Protein AF-A0A258KEW9-F1 (afdb_monomer_lite)

Sequence (148 aa):
LTRQVIAETRAARAARRAVLIVYNDADALRLAALAPEMMISVPVSSTEHLATLVKGGLEARRILAWTGTRAENPALWASLREAGVEPMFGTLGAPGRRADDRYAADGDPSEYRGLAKAGVAVIGTDAPKVVRAMLAEVAGAPSTYELP

pLDDT: mean 93.3, std 10.29, range [49.91, 98.75]

Secondary structure (DSSP, 8-state):
-HHHHHHHHHHTT-TTT-EEE-SSHHHHHHHHHH-TTSEEEEE--SHHHHHHHHHTT--GGGEEEE--SS---HHHHHHHHHTT-EEEEE---STTTSHHHHHTTTS--THHHHHHHTT-SEEE-S-HHHHHHHHHHHTTPPP-PPP-

Radius of gyration: 16.71 Å; chains: 1; bounding box: 38×34×43 Å

Structure (mmCIF, N/CA/C/O backbone):
data_AF-A0A258KEW9-F1
#
_entry.id   AF-A0A258KEW9-F1
#
loop_
_atom_site.group_PDB
_atom_site.id
_atom_site.type_symbol
_atom_site.label_atom_id
_atom_site.label_alt_id
_atom_site.label_comp_id
_atom_site.label_asym_id
_atom_site.label_entity_id
_atom_site.label_seq_id
_atom_site.pdbx_PDB_ins_code
_atom_site.Cartn_x
_atom_site.Cartn_y
_atom_site.Cartn_z
_atom_site.occupancy
_atom_site.B_iso_or_equiv
_atom_site.auth_seq_id
_atom_site.auth_comp_id
_atom_site.auth_asym_id
_atom_site.auth_atom_id
_atom_site.pdbx_PDB_model_num
ATOM 1 N N . LEU A 1 1 ? -21.594 7.742 3.513 1.00 82.62 1 LEU A N 1
ATOM 2 C CA . LEU A 1 1 ? -20.807 6.709 2.806 1.00 82.62 1 LEU A CA 1
ATOM 3 C C . LEU A 1 1 ? -20.046 5.770 3.756 1.00 82.62 1 LEU A C 1
ATOM 5 O O . LEU A 1 1 ? -20.384 4.598 3.776 1.00 82.62 1 LEU A O 1
ATOM 9 N N . THR A 1 2 ? -19.116 6.233 4.610 1.00 89.88 2 THR A N 1
ATOM 10 C CA . THR A 1 2 ? -18.279 5.360 5.483 1.00 89.88 2 THR A CA 1
ATOM 11 C C . THR A 1 2 ? -19.062 4.330 6.309 1.00 89.88 2 THR A C 1
ATOM 13 O O . THR A 1 2 ? -18.761 3.143 6.259 1.00 89.88 2 THR A O 1
ATOM 16 N N . ARG A 1 3 ? -20.115 4.752 7.029 1.00 94.69 3 ARG A N 1
ATOM 17 C CA . ARG A 1 3 ? -20.953 3.831 7.828 1.00 94.69 3 ARG A CA 1
ATOM 18 C C . ARG A 1 3 ? -21.642 2.761 6.977 1.00 94.69 3 ARG A C 1
ATOM 20 O O . ARG A 1 3 ? -21.787 1.638 7.439 1.00 94.69 3 ARG A O 1
ATOM 27 N N . GLN A 1 4 ? -22.040 3.110 5.754 1.00 96.25 4 GLN A N 1
ATOM 28 C CA . GLN A 1 4 ? -22.685 2.182 4.828 1.00 96.25 4 GLN A CA 1
ATOM 29 C C . GLN A 1 4 ? -21.684 1.130 4.344 1.00 96.25 4 GLN A C 1
ATOM 31 O O . GLN A 1 4 ? -21.961 -0.050 4.474 1.00 96.25 4 GLN A O 1
ATOM 36 N N . VAL A 1 5 ? -20.485 1.532 3.903 1.00 95.94 5 VAL A N 1
ATOM 37 C CA . VAL A 1 5 ? -19.429 0.585 3.487 1.00 95.94 5 VAL A CA 1
ATOM 38 C C . VAL A 1 5 ? -19.071 -0.388 4.614 1.00 95.94 5 VAL A C 1
ATOM 40 O O . VAL A 1 5 ? -18.955 -1.589 4.379 1.00 95.94 5 VAL A O 1
ATOM 43 N N . ILE A 1 6 ? -18.958 0.104 5.852 1.00 97.00 6 ILE A N 1
ATOM 44 C CA . ILE A 1 6 ? -18.723 -0.739 7.034 1.00 97.00 6 ILE A CA 1
ATOM 45 C C . ILE A 1 6 ? -19.874 -1.736 7.233 1.00 97.00 6 ILE A C 1
ATOM 47 O O . ILE A 1 6 ? -19.628 -2.925 7.437 1.00 97.00 6 ILE A O 1
ATOM 51 N N . ALA A 1 7 ? -21.124 -1.266 7.178 1.00 97.75 7 ALA A N 1
ATOM 52 C CA . ALA A 1 7 ? -22.299 -2.113 7.359 1.00 97.75 7 ALA A CA 1
ATOM 53 C C . ALA A 1 7 ? -22.374 -3.213 6.289 1.00 97.75 7 ALA A C 1
ATOM 55 O O . ALA A 1 7 ? -22.505 -4.383 6.643 1.00 97.75 7 ALA A O 1
ATOM 56 N N . GLU A 1 8 ? -22.184 -2.865 5.016 1.00 97.75 8 GLU A N 1
ATOM 57 C CA . GLU A 1 8 ? -22.175 -3.823 3.904 1.00 97.75 8 GLU A CA 1
ATOM 58 C C . GLU A 1 8 ? -21.022 -4.829 4.024 1.00 97.75 8 GLU A C 1
ATOM 60 O O . GLU A 1 8 ? -21.208 -6.031 3.842 1.00 97.75 8 GLU A O 1
ATOM 65 N N . THR A 1 9 ? -19.832 -4.375 4.429 1.00 97.75 9 THR A N 1
ATOM 66 C CA . THR A 1 9 ? -18.676 -5.260 4.658 1.00 97.75 9 THR A CA 1
ATOM 67 C C . THR A 1 9 ? -18.962 -6.273 5.772 1.00 97.75 9 THR A C 1
ATOM 69 O O . THR A 1 9 ? -18.599 -7.449 5.660 1.00 97.75 9 THR A O 1
ATOM 72 N N . ARG A 1 10 ? -19.638 -5.851 6.850 1.00 97.81 10 ARG A N 1
ATOM 73 C CA . ARG A 1 10 ? -20.068 -6.746 7.938 1.00 97.81 10 ARG A CA 1
ATOM 74 C C . ARG A 1 10 ? -21.163 -7.704 7.478 1.00 97.81 10 ARG A C 1
ATOM 76 O O . ARG A 1 10 ? -21.041 -8.902 7.730 1.00 97.81 10 ARG A O 1
ATOM 83 N N . ALA A 1 11 ? -22.176 -7.208 6.769 1.00 98.31 11 ALA A N 1
ATOM 84 C CA . ALA A 1 11 ? -23.271 -8.015 6.233 1.00 98.31 11 ALA A CA 1
ATOM 85 C C . ALA A 1 11 ? -22.755 -9.113 5.288 1.00 98.31 11 ALA A C 1
ATOM 87 O O . ALA A 1 11 ? -23.143 -10.274 5.405 1.00 98.31 11 ALA A O 1
ATOM 88 N N . ALA A 1 12 ? -21.775 -8.782 4.444 1.00 98.12 12 ALA A N 1
ATOM 89 C CA . ALA A 1 12 ? -21.098 -9.726 3.562 1.00 98.12 12 ALA A CA 1
ATOM 90 C C . ALA A 1 12 ? -20.124 -10.679 4.287 1.00 98.12 12 ALA A C 1
ATOM 92 O O . ALA A 1 12 ? -19.472 -11.503 3.640 1.00 98.12 12 ALA A O 1
ATOM 93 N N . ARG A 1 13 ? -19.961 -10.568 5.616 1.00 97.56 13 ARG A N 1
ATOM 94 C CA . ARG A 1 13 ? -18.952 -11.303 6.405 1.00 97.56 13 ARG A CA 1
ATOM 95 C C . ARG A 1 13 ? -17.546 -11.149 5.813 1.00 97.56 13 ARG A C 1
ATOM 97 O O . ARG A 1 13 ? -16.772 -12.103 5.719 1.00 97.56 13 ARG A O 1
ATOM 104 N N . ALA A 1 14 ? -17.234 -9.941 5.352 1.00 97.75 14 ALA A N 1
ATOM 105 C CA . ALA A 1 14 ? -16.001 -9.628 4.643 1.00 97.75 14 ALA A CA 1
ATOM 106 C C . ALA A 1 14 ? -14.947 -8.936 5.520 1.00 97.75 14 ALA A C 1
ATOM 108 O O . ALA A 1 14 ? -13.817 -8.779 5.078 1.00 97.75 14 ALA A O 1
ATOM 109 N N . ALA A 1 15 ? -15.262 -8.598 6.775 1.00 95.62 15 ALA A N 1
ATOM 110 C CA . ALA A 1 15 ? -14.373 -7.840 7.667 1.00 95.62 15 ALA A CA 1
ATOM 111 C C . ALA A 1 15 ? -12.963 -8.446 7.851 1.00 95.62 15 ALA A C 1
ATOM 113 O O . ALA A 1 15 ? -12.017 -7.717 8.121 1.00 95.62 15 ALA A O 1
ATOM 114 N N . ARG A 1 16 ? -12.803 -9.769 7.683 1.00 95.44 16 ARG A N 1
ATOM 115 C CA . ARG A 1 16 ? -11.507 -10.474 7.781 1.00 95.44 16 ARG A CA 1
ATOM 116 C C . ARG A 1 16 ? -10.823 -10.753 6.434 1.00 95.44 16 ARG A C 1
ATOM 118 O O . ARG A 1 16 ? -9.800 -11.424 6.412 1.00 95.44 16 ARG A O 1
ATOM 125 N N . ARG A 1 17 ? -11.409 -10.305 5.322 1.00 95.56 17 ARG A N 1
ATOM 126 C CA . ARG A 1 17 ? -10.950 -10.566 3.942 1.00 95.56 17 ARG A CA 1
ATOM 127 C C . ARG A 1 17 ? -11.069 -9.347 3.022 1.00 95.56 17 ARG A C 1
ATOM 129 O O . ARG A 1 17 ? -10.966 -9.485 1.810 1.00 95.56 17 ARG A O 1
ATOM 136 N N . ALA A 1 18 ? -11.339 -8.177 3.591 1.00 96.25 18 ALA A N 1
ATOM 137 C CA . ALA A 1 18 ? -11.431 -6.910 2.888 1.00 96.25 18 ALA A CA 1
ATOM 138 C C . ALA A 1 18 ? -10.487 -5.905 3.552 1.00 96.25 18 ALA A C 1
ATOM 140 O O . ALA A 1 18 ? -10.397 -5.850 4.780 1.00 96.25 18 ALA A O 1
ATOM 141 N N . VAL A 1 19 ? -9.815 -5.111 2.723 1.00 97.44 19 VAL A N 1
ATOM 142 C CA . VAL A 1 19 ? -9.042 -3.940 3.140 1.00 97.44 19 VAL A CA 1
ATOM 143 C C . VAL A 1 19 ? -9.799 -2.716 2.648 1.00 97.44 19 VAL A C 1
ATOM 145 O O . VAL A 1 19 ? -10.153 -2.639 1.471 1.00 97.44 19 VAL A O 1
ATOM 148 N N . LEU A 1 20 ? -10.084 -1.777 3.545 1.00 97.69 20 LEU A N 1
ATOM 149 C CA . LEU A 1 20 ? -10.775 -0.540 3.198 1.00 97.69 20 LEU A CA 1
ATOM 150 C C . LEU A 1 20 ? -9.744 0.543 2.887 1.00 97.69 20 LEU A C 1
ATOM 152 O O . LEU A 1 20 ? -8.917 0.879 3.730 1.00 97.69 20 LEU A O 1
ATOM 156 N N . ILE A 1 21 ? -9.784 1.073 1.667 1.00 97.50 21 ILE A N 1
ATOM 157 C CA . ILE A 1 21 ? -8.866 2.122 1.219 1.00 97.50 21 ILE A CA 1
ATOM 158 C C . ILE A 1 21 ? -9.453 3.483 1.591 1.00 97.50 21 ILE A C 1
ATOM 160 O O . ILE A 1 21 ? -10.600 3.790 1.258 1.00 97.50 21 ILE A O 1
ATOM 164 N N . VAL A 1 22 ? -8.651 4.303 2.257 1.00 97.44 22 VAL A N 1
ATOM 165 C CA . VAL A 1 22 ? -8.939 5.709 2.548 1.00 97.44 22 VAL A CA 1
ATOM 166 C C . VAL A 1 22 ? -7.780 6.566 2.055 1.00 97.44 22 VAL A C 1
ATOM 168 O O . VAL A 1 22 ? -6.653 6.094 1.946 1.00 97.44 22 VAL A O 1
ATOM 171 N N . TYR A 1 23 ? -8.049 7.831 1.743 1.00 96.50 23 TYR A N 1
ATOM 172 C CA . TYR A 1 23 ? -7.066 8.712 1.099 1.00 96.50 23 TYR A CA 1
ATOM 173 C C . TYR A 1 23 ? -6.524 9.809 2.019 1.00 96.50 23 TYR A C 1
ATOM 175 O O . TYR A 1 23 ? -5.685 10.599 1.593 1.00 96.50 23 TYR A O 1
ATOM 183 N N . ASN A 1 24 ? -7.015 9.888 3.255 1.00 96.88 24 ASN A N 1
ATOM 184 C CA . ASN A 1 24 ? -6.613 10.892 4.230 1.00 96.88 24 ASN A CA 1
ATOM 185 C C . ASN A 1 24 ? -6.796 10.379 5.667 1.00 96.88 24 ASN A C 1
ATOM 187 O O . ASN A 1 24 ? -7.577 9.457 5.925 1.00 96.88 24 ASN A O 1
ATOM 191 N N . ASP A 1 25 ? -6.102 11.030 6.593 1.00 97.94 25 ASP A N 1
ATOM 192 C CA . ASP A 1 25 ? -6.047 10.665 8.008 1.00 97.94 25 ASP A CA 1
ATOM 193 C C . ASP A 1 25 ? -7.409 10.783 8.693 1.00 97.94 25 ASP A C 1
ATOM 195 O O . ASP A 1 25 ? -7.767 9.940 9.510 1.00 97.94 25 ASP A O 1
ATOM 199 N N . ALA A 1 26 ? -8.201 11.805 8.353 1.00 96.94 26 ALA A N 1
ATOM 200 C CA . ALA A 1 26 ? -9.499 12.035 8.983 1.00 96.94 26 ALA A CA 1
ATOM 201 C C . ALA A 1 26 ? -10.465 10.868 8.725 1.00 96.94 26 ALA A C 1
ATOM 203 O O . ALA A 1 26 ? -11.135 10.392 9.646 1.00 96.94 26 ALA A O 1
ATOM 204 N N . ASP A 1 27 ? -10.501 10.363 7.491 1.00 96.94 27 ASP A N 1
ATOM 205 C CA . ASP A 1 27 ? -11.289 9.189 7.130 1.00 96.94 27 ASP A CA 1
ATOM 206 C C . ASP A 1 27 ? -10.728 7.912 7.760 1.00 96.94 27 ASP A C 1
ATOM 208 O O . ASP A 1 27 ? -11.506 7.077 8.226 1.00 96.94 27 ASP A O 1
ATOM 212 N N . ALA A 1 28 ? -9.400 7.779 7.839 1.00 97.38 28 ALA A N 1
ATOM 213 C CA . ALA A 1 28 ? -8.746 6.649 8.493 1.00 97.38 28 ALA A CA 1
ATOM 214 C C . ALA A 1 28 ? -9.120 6.563 9.980 1.00 97.38 28 ALA A C 1
ATOM 216 O O . ALA A 1 28 ? -9.568 5.518 10.454 1.00 97.38 28 ALA A O 1
ATOM 217 N N . LEU A 1 29 ? -9.014 7.680 10.702 1.00 97.31 29 LEU A N 1
ATOM 218 C CA . LEU A 1 29 ? -9.344 7.792 12.124 1.00 97.31 29 LEU A CA 1
ATOM 219 C C . LEU A 1 29 ? -10.836 7.569 12.370 1.00 97.31 29 LEU A C 1
ATOM 221 O O . LEU A 1 29 ? -11.230 6.858 13.297 1.00 97.31 29 LEU A O 1
ATOM 225 N N . ARG A 1 30 ? -11.688 8.115 11.497 1.00 96.62 30 ARG A N 1
ATOM 226 C CA . ARG A 1 30 ? -13.131 7.874 11.551 1.00 96.62 30 ARG A CA 1
ATOM 227 C C . ARG A 1 30 ? -13.466 6.398 11.348 1.00 96.62 30 ARG A C 1
ATOM 229 O O . ARG A 1 30 ? -14.362 5.889 12.019 1.00 96.62 30 ARG A O 1
ATOM 236 N N . LEU A 1 31 ? -12.794 5.721 10.421 1.00 96.44 31 LEU A N 1
ATOM 237 C CA . LEU A 1 31 ? -13.001 4.299 10.167 1.00 96.44 31 LEU A CA 1
ATOM 238 C C . LEU A 1 31 ? -12.523 3.468 11.359 1.00 96.44 31 LEU A C 1
ATOM 240 O O . LEU A 1 31 ? -13.300 2.653 11.849 1.00 96.44 31 LEU A O 1
ATOM 244 N N . ALA A 1 32 ? -11.332 3.745 11.893 1.00 95.81 32 ALA A N 1
ATOM 245 C CA . ALA A 1 32 ? -10.799 3.073 13.078 1.00 95.81 32 ALA A CA 1
ATOM 246 C C . ALA A 1 32 ? -11.739 3.185 14.292 1.00 95.81 32 ALA A C 1
ATOM 248 O O . ALA A 1 32 ? -11.966 2.199 14.988 1.00 95.81 32 ALA A O 1
ATOM 249 N N . ALA A 1 33 ? -12.369 4.346 14.502 1.00 96.88 33 ALA A N 1
ATOM 250 C CA . ALA A 1 33 ? -13.346 4.531 15.576 1.00 96.88 33 ALA A CA 1
ATOM 251 C C . ALA A 1 33 ? -14.655 3.738 15.369 1.00 96.88 33 ALA A C 1
ATOM 253 O O . ALA A 1 33 ? -15.312 3.352 16.333 1.00 96.88 33 ALA A O 1
ATOM 254 N N . LEU A 1 34 ? -15.074 3.515 14.118 1.00 97.25 34 LEU A N 1
ATOM 255 C CA . LEU A 1 34 ? -16.345 2.857 13.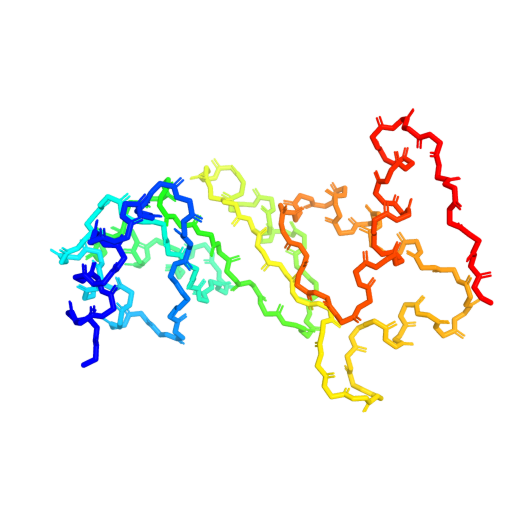783 1.00 97.25 34 LEU A CA 1
ATOM 256 C C . LEU A 1 34 ? -16.220 1.344 13.554 1.00 97.25 34 LEU A C 1
ATOM 258 O O . LEU A 1 34 ? -17.203 0.604 13.702 1.00 97.25 34 LEU A O 1
ATOM 262 N N . ALA A 1 35 ? -15.045 0.898 13.126 1.00 96.94 35 ALA A N 1
ATOM 263 C CA . ALA A 1 35 ? -14.746 -0.477 12.762 1.00 96.94 35 ALA A CA 1
ATOM 264 C C . ALA A 1 35 ? -13.279 -0.834 13.069 1.00 96.94 35 ALA A C 1
ATOM 266 O O . ALA A 1 35 ? -12.510 -1.110 12.144 1.00 96.94 35 ALA A O 1
ATOM 267 N N . PRO A 1 36 ? -12.881 -0.851 14.357 1.00 95.81 36 PRO A N 1
ATOM 268 C CA . PRO A 1 36 ? -11.505 -1.152 14.771 1.00 95.81 36 PRO A CA 1
ATOM 269 C C . PRO A 1 36 ? -11.049 -2.572 14.388 1.00 95.81 36 PRO A C 1
ATOM 271 O O . PRO A 1 36 ? -9.864 -2.895 14.425 1.00 95.81 36 PRO A O 1
ATOM 274 N N . GLU A 1 37 ? -11.978 -3.456 14.021 1.00 96.00 37 GLU A N 1
ATOM 275 C CA . GLU A 1 37 ? -11.676 -4.812 13.575 1.00 96.00 37 GLU A CA 1
ATOM 276 C C . GLU A 1 37 ? -11.204 -4.908 12.116 1.00 96.00 37 GLU A C 1
ATOM 278 O O . GLU A 1 37 ? -10.648 -5.942 11.736 1.00 96.00 37 GLU A O 1
ATOM 283 N N . MET A 1 38 ? -11.457 -3.883 11.296 1.00 97.06 38 MET A N 1
ATOM 284 C CA . MET A 1 38 ? -11.203 -3.912 9.853 1.00 97.06 38 MET A CA 1
ATOM 285 C C . MET A 1 38 ? -9.787 -3.441 9.508 1.00 97.06 38 MET A C 1
ATOM 287 O O . MET A 1 38 ? -9.218 -2.585 10.180 1.00 97.06 38 MET A O 1
ATOM 291 N N . MET A 1 39 ? -9.224 -3.998 8.433 1.00 97.88 39 MET A N 1
ATOM 292 C CA . MET A 1 39 ? -7.943 -3.549 7.878 1.00 97.88 39 MET A CA 1
ATOM 293 C C . MET A 1 39 ? -8.136 -2.282 7.041 1.00 97.88 39 MET A C 1
ATOM 295 O O . MET A 1 39 ? -9.071 -2.205 6.239 1.00 97.88 39 MET A O 1
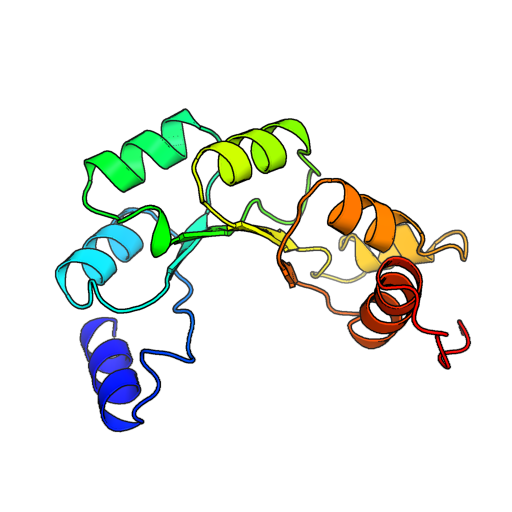ATOM 299 N N . ILE A 1 40 ? -7.223 -1.324 7.185 1.00 98.00 40 ILE A N 1
ATOM 300 C CA . ILE A 1 40 ? -7.234 -0.043 6.476 1.00 98.00 40 ILE A CA 1
ATOM 301 C C . ILE A 1 40 ? -5.981 0.061 5.616 1.00 98.00 40 ILE A C 1
ATOM 303 O O . ILE A 1 40 ? -4.877 -0.145 6.114 1.00 98.00 40 ILE A O 1
ATOM 307 N N . SER A 1 41 ? -6.143 0.447 4.352 1.00 98.44 41 SER A N 1
ATOM 308 C CA . SER A 1 41 ? -5.040 1.004 3.574 1.00 98.44 41 SER A CA 1
ATOM 309 C C . SER A 1 41 ? -5.126 2.523 3.581 1.00 98.44 41 SER A C 1
ATOM 311 O O . SER A 1 41 ? -6.158 3.086 3.216 1.00 98.44 41 SER A O 1
ATOM 313 N N . VAL A 1 42 ? -4.062 3.175 4.043 1.00 98.62 42 VAL A N 1
ATOM 314 C CA . VAL A 1 42 ? -3.991 4.630 4.247 1.00 98.62 42 VAL A CA 1
ATOM 315 C C . VAL A 1 42 ? -2.629 5.143 3.780 1.00 98.62 42 VAL A C 1
ATOM 317 O O . VAL A 1 42 ? -1.641 4.414 3.925 1.00 98.62 42 VAL A O 1
ATOM 320 N N . PRO A 1 43 ? -2.536 6.363 3.214 1.00 98.56 43 PRO A N 1
ATOM 321 C CA . PRO A 1 43 ? -1.256 6.971 2.894 1.00 98.56 43 PRO A CA 1
ATOM 322 C C . PRO A 1 43 ? -0.357 7.072 4.124 1.00 98.56 43 PRO A C 1
ATOM 324 O O . PRO A 1 43 ? -0.774 7.585 5.156 1.00 98.56 43 PRO A O 1
ATOM 327 N N . VAL A 1 44 ? 0.891 6.632 3.997 1.00 98.56 44 VAL A N 1
ATOM 328 C CA . VAL A 1 44 ? 1.927 6.839 5.012 1.00 98.56 44 VAL A CA 1
ATOM 329 C C . VAL A 1 44 ? 3.195 7.290 4.309 1.00 98.56 44 VAL A C 1
ATOM 331 O O . VAL A 1 44 ? 3.710 6.613 3.422 1.00 98.56 44 VAL A O 1
ATOM 334 N N . SER A 1 45 ? 3.683 8.465 4.693 1.00 97.31 45 SER A N 1
ATOM 335 C CA . SER A 1 45 ? 4.804 9.142 4.029 1.00 97.31 45 SER A CA 1
ATOM 336 C C . SER A 1 45 ? 6.074 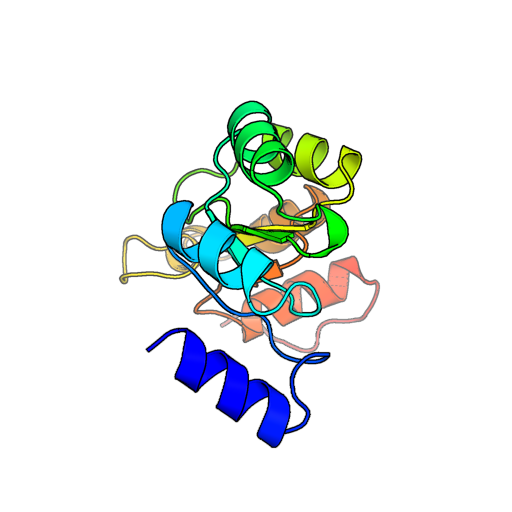9.204 4.875 1.00 97.31 45 SER A C 1
ATOM 338 O O . SER A 1 45 ? 7.134 9.509 4.339 1.00 97.31 45 SER A O 1
ATOM 340 N N . SER A 1 46 ? 5.975 8.943 6.181 1.00 98.38 46 SER A N 1
ATOM 341 C CA . SER A 1 46 ? 7.111 8.880 7.103 1.00 98.38 46 SER A CA 1
ATOM 342 C C . SER A 1 46 ? 6.750 8.118 8.384 1.00 98.38 46 SER A C 1
ATOM 344 O O . SER A 1 46 ? 5.579 7.817 8.639 1.00 98.38 46 SER A O 1
ATOM 346 N N . THR A 1 47 ? 7.752 7.840 9.214 1.00 97.69 47 THR A N 1
ATOM 347 C CA . THR A 1 47 ? 7.597 7.269 10.560 1.00 97.69 47 THR A CA 1
ATOM 348 C C . THR A 1 47 ? 6.824 8.190 11.505 1.00 97.69 47 THR A C 1
ATOM 350 O O . THR A 1 47 ? 6.003 7.722 12.290 1.00 97.69 47 THR A O 1
ATOM 353 N N . GLU A 1 48 ? 7.007 9.506 11.396 1.00 98.56 48 GLU A N 1
ATOM 354 C CA . GLU A 1 48 ? 6.287 10.513 12.193 1.00 98.56 48 GLU A CA 1
ATOM 355 C C . GLU A 1 48 ? 4.815 10.589 11.781 1.00 98.56 48 GLU A C 1
ATOM 357 O O . GLU A 1 48 ? 3.927 10.757 12.623 1.00 98.56 48 GLU A O 1
ATOM 362 N N . HIS A 1 49 ? 4.542 10.426 10.483 1.00 98.56 49 HIS A N 1
ATOM 363 C CA . HIS A 1 49 ? 3.178 10.320 9.983 1.00 98.56 49 HIS A CA 1
ATOM 364 C C . HIS A 1 49 ? 2.508 9.042 10.520 1.00 98.56 49 HIS A C 1
ATOM 366 O O . HIS A 1 49 ? 1.418 9.123 11.089 1.00 98.56 49 HIS A O 1
ATOM 372 N N . LEU A 1 50 ? 3.181 7.884 10.473 1.00 98.62 50 LEU A N 1
ATOM 373 C CA . LEU A 1 50 ? 2.666 6.665 11.112 1.00 98.62 50 LEU A CA 1
ATOM 374 C C . LEU A 1 50 ? 2.379 6.885 12.608 1.00 98.62 50 LEU A C 1
ATOM 376 O O . LEU A 1 50 ? 1.308 6.518 13.092 1.00 98.62 50 LEU A O 1
ATOM 380 N N . ALA A 1 51 ? 3.302 7.515 13.338 1.00 98.38 51 ALA A N 1
ATOM 381 C CA . ALA A 1 51 ? 3.125 7.807 14.759 1.00 98.38 51 ALA A CA 1
ATOM 382 C C . ALA A 1 51 ? 1.905 8.706 15.022 1.00 98.38 51 ALA A C 1
ATOM 384 O O . ALA A 1 51 ? 1.179 8.485 15.992 1.00 98.38 51 ALA A O 1
ATOM 385 N N . THR A 1 52 ? 1.637 9.676 14.143 1.00 98.44 52 THR A N 1
ATOM 386 C CA . THR A 1 52 ? 0.433 10.520 14.201 1.00 98.44 52 THR A CA 1
ATOM 387 C C . THR A 1 52 ? -0.844 9.691 14.063 1.00 98.44 52 THR A C 1
ATOM 389 O O . THR A 1 52 ? -1.745 9.826 14.893 1.00 98.44 52 THR A O 1
ATOM 392 N N . LEU A 1 53 ? -0.907 8.788 13.079 1.00 98.50 53 LEU A N 1
ATOM 393 C CA . LEU A 1 53 ? -2.060 7.905 12.870 1.00 98.50 53 LEU A CA 1
ATOM 394 C C . LEU A 1 53 ? -2.296 6.983 14.074 1.00 98.50 53 LEU A C 1
ATOM 396 O O . LEU A 1 53 ? -3.423 6.866 14.560 1.00 98.50 53 LEU A O 1
ATOM 400 N N . VAL A 1 54 ? -1.227 6.368 14.593 1.00 98.19 54 VAL A N 1
ATOM 401 C CA . VAL A 1 54 ? -1.307 5.461 15.747 1.00 98.19 54 VAL A CA 1
ATOM 402 C C . VAL A 1 54 ? -1.740 6.206 17.007 1.00 98.19 54 VAL A C 1
ATOM 404 O O . VAL A 1 54 ? -2.649 5.761 17.707 1.00 98.19 54 VAL A O 1
ATOM 407 N N . LYS A 1 55 ? -1.167 7.387 17.267 1.00 98.00 55 LYS A N 1
ATOM 408 C CA . LYS A 1 55 ? -1.577 8.257 18.378 1.00 98.00 55 LYS A CA 1
ATOM 409 C C . LYS A 1 55 ? -3.040 8.695 18.259 1.00 98.00 55 LYS A C 1
ATOM 411 O O . LYS A 1 55 ? -3.701 8.881 19.277 1.00 98.00 55 LYS A O 1
ATOM 416 N N . GLY A 1 56 ? -3.544 8.850 17.036 1.00 96.75 56 GLY A N 1
ATOM 417 C CA . GLY A 1 56 ? -4.943 9.168 16.763 1.00 96.75 56 GLY A CA 1
ATOM 418 C C . GLY A 1 56 ? -5.918 8.001 16.976 1.00 96.75 56 GLY A C 1
ATOM 419 O O . GLY A 1 56 ? -7.127 8.225 16.979 1.00 96.75 56 GLY A O 1
ATOM 420 N N . GLY A 1 57 ? -5.423 6.777 17.188 1.00 95.94 57 GLY A N 1
ATOM 421 C CA . GLY A 1 57 ? -6.242 5.605 17.507 1.00 95.94 57 GLY A CA 1
ATOM 422 C C . GLY A 1 57 ? -6.245 4.504 16.445 1.00 95.94 57 GLY A C 1
ATOM 423 O O . GLY A 1 57 ? -6.986 3.535 16.603 1.00 95.94 57 GLY A O 1
ATOM 424 N N . LEU A 1 58 ? -5.438 4.605 15.381 1.00 97.12 58 LEU A N 1
ATOM 425 C CA . LEU A 1 58 ? -5.230 3.465 14.484 1.00 97.12 58 LEU A CA 1
ATOM 426 C C . LEU A 1 58 ? -4.321 2.431 15.148 1.00 97.12 58 LEU A C 1
ATOM 428 O O . LEU A 1 58 ? -3.215 2.725 15.592 1.00 97.12 58 LEU A O 1
ATOM 432 N N . GLU A 1 59 ? -4.748 1.176 15.156 1.00 96.69 59 GLU A N 1
ATOM 433 C CA . GLU A 1 59 ? -3.881 0.086 15.585 1.00 96.69 59 GLU A CA 1
ATOM 434 C C . GLU A 1 59 ? -2.888 -0.252 14.467 1.00 96.69 59 GLU A C 1
ATOM 436 O O . GLU A 1 59 ? -3.314 -0.575 13.362 1.00 96.69 59 GLU A O 1
ATOM 441 N N . ALA A 1 60 ? -1.580 -0.257 14.745 1.00 96.44 60 ALA A N 1
ATOM 442 C CA . ALA A 1 60 ? -0.545 -0.536 13.737 1.00 96.44 60 ALA A CA 1
ATOM 443 C C . ALA A 1 60 ? -0.800 -1.841 12.951 1.00 96.44 60 ALA A C 1
ATOM 445 O O . ALA A 1 60 ? -0.748 -1.855 11.726 1.00 96.44 60 ALA A O 1
ATOM 446 N N . ARG A 1 61 ? -1.222 -2.910 13.642 1.00 95.94 61 ARG A N 1
ATOM 447 C CA . ARG A 1 61 ? -1.587 -4.207 13.033 1.00 95.94 61 ARG A CA 1
ATOM 448 C C . ARG A 1 61 ? -2.789 -4.160 12.075 1.00 95.94 61 ARG A C 1
ATOM 450 O O . ARG A 1 61 ? -3.110 -5.167 11.454 1.00 95.94 61 ARG A O 1
ATOM 457 N N . ARG A 1 62 ? -3.520 -3.041 12.035 1.00 97.12 62 ARG A N 1
ATOM 458 C CA . ARG A 1 62 ? -4.669 -2.790 11.152 1.00 97.12 62 ARG A CA 1
ATOM 459 C C . ARG A 1 62 ? -4.316 -1.902 9.964 1.00 97.12 62 ARG A C 1
ATOM 461 O O . ARG A 1 62 ? -5.207 -1.572 9.186 1.00 97.12 62 ARG A O 1
ATOM 468 N N . ILE A 1 63 ? -3.045 -1.534 9.815 1.00 98.19 63 ILE A N 1
ATOM 469 C CA . ILE A 1 63 ? -2.565 -0.637 8.768 1.00 98.19 63 ILE A CA 1
ATOM 470 C C . ILE A 1 63 ? -1.857 -1.439 7.675 1.00 98.19 63 ILE A C 1
ATOM 472 O O . ILE A 1 63 ? -0.894 -2.156 7.935 1.00 98.19 63 ILE A O 1
ATOM 476 N N . LEU A 1 64 ? -2.307 -1.239 6.438 1.00 98.44 64 LEU A N 1
ATOM 477 C CA . LEU A 1 64 ? -1.549 -1.492 5.218 1.00 98.44 64 LEU A CA 1
ATOM 478 C C . LEU A 1 64 ? -1.092 -0.134 4.664 1.00 98.44 64 LEU A C 1
ATOM 480 O O . LEU A 1 64 ? -1.880 0.625 4.096 1.00 98.44 64 LEU A O 1
ATOM 484 N N . ALA A 1 65 ? 0.171 0.214 4.878 1.00 98.62 65 ALA A N 1
ATOM 485 C CA . ALA A 1 65 ? 0.690 1.551 4.618 1.00 98.62 65 ALA A CA 1
ATOM 486 C C . ALA A 1 65 ? 0.900 1.789 3.118 1.00 98.62 65 ALA A C 1
ATOM 488 O O . ALA A 1 65 ? 1.848 1.273 2.534 1.00 98.62 65 ALA A O 1
ATOM 489 N N . TRP A 1 66 ? 0.052 2.602 2.491 1.00 98.75 66 TRP A N 1
ATOM 490 C CA . TRP A 1 66 ? 0.231 3.012 1.100 1.00 98.75 66 TRP A CA 1
ATOM 491 C C . TRP A 1 66 ? 1.319 4.085 0.998 1.00 98.75 66 TRP A C 1
ATOM 493 O O . TRP A 1 66 ? 1.129 5.216 1.444 1.00 98.75 66 TRP A O 1
ATOM 503 N N . THR A 1 67 ? 2.453 3.765 0.378 1.00 98.50 67 THR A N 1
ATOM 504 C CA . THR A 1 67 ? 3.606 4.680 0.291 1.00 98.50 67 THR A CA 1
ATOM 505 C C . THR A 1 67 ? 3.682 5.438 -1.038 1.00 98.50 67 THR A C 1
ATOM 507 O O . THR A 1 67 ? 4.682 6.092 -1.329 1.00 98.50 67 THR A O 1
ATOM 510 N N . GLY A 1 68 ? 2.625 5.380 -1.854 1.00 97.44 68 GLY A N 1
ATOM 511 C CA . GLY A 1 68 ? 2.508 6.116 -3.114 1.00 97.44 68 GLY A CA 1
ATOM 512 C C . GLY A 1 68 ? 2.933 5.324 -4.353 1.00 97.44 68 GLY A C 1
ATOM 513 O O . GLY A 1 68 ? 3.055 4.104 -4.312 1.00 97.44 68 GLY A O 1
ATOM 514 N N . THR A 1 69 ? 3.110 6.042 -5.469 1.00 96.69 69 THR A N 1
ATO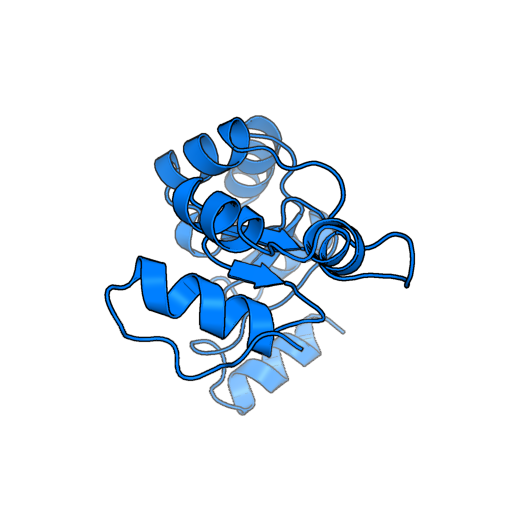M 515 C CA . THR A 1 69 ? 3.402 5.465 -6.801 1.00 96.69 69 THR A CA 1
ATOM 516 C C . THR A 1 69 ? 4.619 6.056 -7.510 1.00 96.69 69 THR A C 1
ATOM 518 O O . THR A 1 69 ? 4.929 5.696 -8.642 1.00 96.69 69 THR A O 1
ATOM 521 N N . ARG A 1 70 ? 5.270 7.051 -6.896 1.00 89.75 70 ARG A N 1
ATOM 522 C CA . ARG A 1 70 ? 6.248 7.908 -7.586 1.00 89.75 70 ARG A CA 1
ATOM 523 C C . ARG A 1 70 ? 7.687 7.598 -7.216 1.00 89.75 70 ARG A C 1
ATOM 525 O O . ARG A 1 70 ? 8.504 7.407 -8.107 1.00 89.75 70 ARG A O 1
ATOM 532 N N . ALA A 1 71 ? 7.984 7.595 -5.922 1.00 92.06 71 ALA A N 1
ATOM 533 C CA . ALA A 1 71 ? 9.327 7.398 -5.405 1.00 92.06 71 ALA A CA 1
ATOM 534 C C . ALA A 1 71 ? 9.351 6.141 -4.542 1.00 92.06 71 ALA A C 1
ATOM 536 O O . ALA A 1 71 ? 8.592 6.030 -3.578 1.00 92.06 71 ALA A O 1
ATOM 537 N N . GLU A 1 72 ? 10.220 5.210 -4.909 1.00 96.00 72 GLU A N 1
ATOM 538 C CA . GLU A 1 72 ? 10.564 4.068 -4.074 1.00 96.00 72 GLU A CA 1
ATOM 539 C C . GLU A 1 72 ? 11.267 4.575 -2.811 1.00 96.00 72 GLU A C 1
ATOM 541 O O . GLU A 1 72 ? 12.099 5.483 -2.877 1.00 96.00 72 GLU A O 1
ATOM 546 N N . ASN A 1 73 ? 10.922 4.018 -1.649 1.00 97.56 73 ASN A N 1
ATOM 547 C CA . ASN A 1 73 ? 11.514 4.433 -0.379 1.00 97.56 73 ASN A CA 1
ATOM 548 C C . ASN A 1 73 ? 11.811 3.219 0.517 1.00 97.56 73 ASN A C 1
ATOM 550 O O . ASN A 1 73 ? 11.084 2.973 1.483 1.00 97.56 73 ASN A O 1
ATOM 554 N N . PRO A 1 74 ? 12.888 2.465 0.219 1.00 97.81 74 PRO A N 1
ATOM 555 C CA . PRO A 1 74 ? 13.269 1.285 0.993 1.00 97.81 74 PRO A CA 1
ATOM 556 C C . PRO A 1 74 ? 13.504 1.565 2.479 1.00 97.81 74 PRO A C 1
ATOM 558 O O . PRO A 1 74 ? 13.184 0.724 3.314 1.00 97.81 74 PRO A O 1
ATOM 561 N N . ALA A 1 75 ? 14.014 2.753 2.822 1.00 98.06 75 ALA A N 1
ATOM 562 C CA . ALA A 1 75 ? 14.223 3.145 4.214 1.00 98.06 75 ALA A CA 1
ATOM 563 C C . ALA A 1 75 ? 12.891 3.242 4.974 1.00 98.06 75 ALA A C 1
ATOM 565 O O . ALA A 1 75 ? 12.753 2.662 6.048 1.00 98.06 75 ALA A O 1
ATOM 566 N N . LEU A 1 76 ? 11.881 3.896 4.388 1.00 98.38 76 LEU A N 1
ATOM 567 C CA . LEU A 1 76 ? 10.543 3.942 4.977 1.00 98.38 76 LEU A CA 1
ATOM 568 C C . LEU A 1 76 ? 9.936 2.542 5.088 1.00 98.38 76 LEU A C 1
ATOM 570 O O . LEU A 1 76 ? 9.369 2.211 6.123 1.00 98.38 76 LEU A O 1
ATOM 574 N N . TRP A 1 77 ? 10.052 1.710 4.051 1.00 98.56 77 TRP A N 1
ATOM 575 C CA . TRP A 1 77 ? 9.510 0.348 4.079 1.00 98.56 77 TRP A CA 1
ATOM 576 C C . TRP A 1 77 ? 10.128 -0.497 5.191 1.00 98.56 77 TRP A C 1
ATOM 578 O O . TRP A 1 77 ? 9.389 -1.162 5.916 1.00 98.56 77 TRP A O 1
ATOM 588 N N . ALA A 1 78 ? 11.446 -0.419 5.378 1.00 98.19 78 ALA A N 1
ATOM 589 C CA . ALA A 1 78 ? 12.135 -1.078 6.481 1.00 98.19 78 ALA A CA 1
ATOM 590 C C . ALA A 1 78 ? 11.600 -0.602 7.841 1.00 98.19 78 ALA A C 1
ATOM 592 O O . ALA A 1 78 ? 11.187 -1.424 8.657 1.00 98.19 78 ALA A O 1
ATOM 593 N N . SER A 1 79 ? 11.495 0.713 8.054 1.00 98.12 79 SER A N 1
ATOM 594 C CA . SER A 1 79 ? 10.987 1.265 9.316 1.00 98.12 79 SER A CA 1
ATOM 595 C C . SER A 1 79 ? 9.517 0.917 9.585 1.00 98.12 79 SER A C 1
ATOM 597 O O . SER A 1 79 ? 9.136 0.655 10.724 1.00 98.12 79 SER A O 1
ATOM 599 N N . LEU A 1 80 ? 8.673 0.869 8.549 1.00 98.44 80 LEU A N 1
ATOM 600 C CA . LEU A 1 80 ? 7.288 0.401 8.671 1.00 98.44 80 LEU A CA 1
ATOM 601 C C . LEU A 1 80 ? 7.241 -1.071 9.100 1.00 98.44 80 LEU A C 1
ATOM 603 O O . LEU A 1 80 ? 6.498 -1.420 10.017 1.00 98.44 80 LEU A O 1
ATOM 607 N N . ARG A 1 81 ? 8.071 -1.922 8.487 1.00 97.88 81 ARG A N 1
ATOM 608 C CA . ARG A 1 81 ? 8.176 -3.348 8.826 1.00 97.88 81 ARG A CA 1
ATOM 609 C C . ARG A 1 81 ? 8.647 -3.560 10.264 1.00 97.88 81 ARG A C 1
ATOM 611 O O . ARG A 1 81 ? 8.071 -4.394 10.958 1.00 97.88 81 ARG A O 1
ATOM 618 N N . GLU A 1 82 ? 9.634 -2.793 10.723 1.00 96.75 82 GLU A N 1
ATOM 619 C CA . GLU A 1 82 ? 10.094 -2.793 12.122 1.00 96.75 82 GLU A CA 1
ATOM 620 C C . GLU A 1 82 ? 8.974 -2.397 13.095 1.00 96.75 82 GLU A C 1
ATOM 622 O O . GLU A 1 82 ? 8.852 -2.976 14.173 1.00 96.75 82 GLU A O 1
ATOM 627 N N . ALA A 1 83 ? 8.099 -1.474 12.687 1.00 95.81 83 ALA A N 1
ATOM 628 C CA . ALA A 1 83 ? 6.908 -1.083 13.439 1.00 95.81 83 ALA A CA 1
ATOM 629 C C . ALA A 1 83 ? 5.731 -2.079 13.324 1.00 95.81 83 ALA A C 1
ATOM 631 O O . ALA A 1 83 ? 4.644 -1.812 13.843 1.00 95.81 83 ALA A O 1
ATOM 632 N N . GLY A 1 84 ? 5.911 -3.219 12.644 1.00 96.06 84 GLY A N 1
ATOM 633 C CA . GLY A 1 84 ? 4.864 -4.223 12.437 1.00 96.06 84 GLY A CA 1
ATOM 634 C C . GLY A 1 84 ? 3.771 -3.795 11.451 1.00 96.06 84 GLY A C 1
ATOM 635 O O . GLY A 1 84 ? 2.666 -4.334 11.499 1.00 96.06 84 GLY A O 1
ATOM 636 N N . VAL A 1 85 ? 4.064 -2.828 10.579 1.00 98.31 85 VAL A N 1
ATOM 637 C CA . VAL A 1 85 ? 3.161 -2.306 9.548 1.00 98.31 85 VAL A CA 1
ATOM 638 C C . VAL A 1 85 ? 3.628 -2.774 8.175 1.00 98.31 85 VAL A C 1
ATOM 640 O O . VAL A 1 85 ? 4.803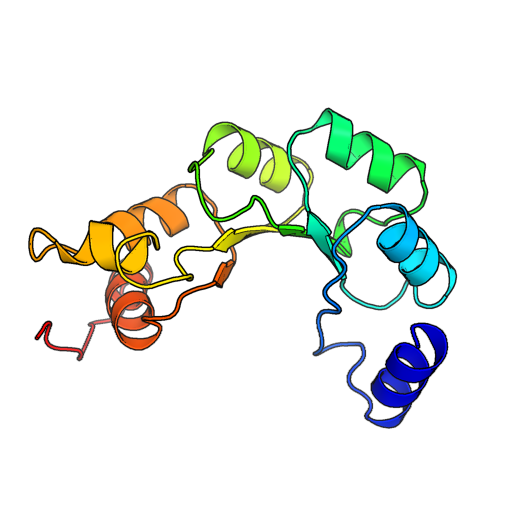 -2.677 7.825 1.00 98.31 85 VAL A O 1
ATOM 643 N N . GLU A 1 86 ? 2.702 -3.285 7.369 1.00 98.12 86 GLU A N 1
ATOM 644 C CA . GLU A 1 86 ? 3.008 -3.788 6.032 1.00 98.12 86 GLU A CA 1
ATOM 645 C C . GLU A 1 86 ? 3.025 -2.640 5.006 1.00 98.12 86 GLU A C 1
ATOM 647 O O . GLU A 1 86 ? 2.016 -1.943 4.866 1.00 98.12 86 GLU A O 1
ATOM 652 N N . PRO A 1 87 ? 4.133 -2.418 4.272 1.00 98.50 87 PRO A N 1
ATOM 653 C CA . PRO A 1 87 ? 4.182 -1.418 3.211 1.00 98.50 87 PRO A CA 1
ATOM 654 C C . PRO A 1 87 ? 3.486 -1.908 1.939 1.00 98.50 87 PRO A C 1
ATOM 656 O O . PRO A 1 87 ? 3.684 -3.041 1.498 1.00 98.50 87 PRO A O 1
ATOM 659 N N . MET A 1 88 ? 2.739 -1.018 1.298 1.00 98.62 88 MET A N 1
ATOM 660 C CA . MET A 1 88 ? 2.158 -1.190 -0.027 1.00 98.62 88 MET A CA 1
ATOM 661 C C . MET A 1 88 ? 2.663 -0.076 -0.944 1.00 98.62 88 MET A C 1
ATOM 663 O O . MET A 1 88 ? 2.530 1.105 -0.622 1.00 98.62 88 MET A O 1
ATOM 667 N N . PHE A 1 89 ? 3.207 -0.446 -2.100 1.00 98.62 89 PHE A N 1
ATOM 668 C CA . PHE A 1 89 ? 3.700 0.500 -3.101 1.00 98.62 89 PHE A CA 1
ATOM 669 C C . PHE A 1 89 ? 3.014 0.255 -4.442 1.00 98.62 89 PHE A C 1
ATOM 671 O O . PHE A 1 89 ? 2.747 -0.887 -4.815 1.00 98.62 89 PHE A O 1
ATOM 678 N N . GLY A 1 90 ? 2.694 1.328 -5.159 1.00 98.19 90 GLY A N 1
ATOM 679 C CA . GLY A 1 90 ? 2.030 1.241 -6.449 1.00 98.19 90 GLY A CA 1
ATOM 680 C C . GLY A 1 90 ? 2.992 1.435 -7.614 1.00 98.19 90 GLY A C 1
ATOM 681 O O . GLY A 1 90 ? 3.718 2.418 -7.675 1.00 98.19 90 GLY A O 1
ATOM 682 N N . THR A 1 91 ? 2.941 0.541 -8.587 1.00 98.12 91 THR A N 1
ATOM 683 C CA . THR A 1 91 ? 3.617 0.678 -9.881 1.00 98.12 91 THR A CA 1
ATOM 684 C C . THR A 1 91 ? 2.645 1.042 -11.010 1.00 98.12 91 THR A C 1
ATOM 686 O O . THR A 1 91 ? 3.091 1.385 -12.102 1.00 98.12 91 THR A O 1
ATOM 689 N N . LEU A 1 92 ? 1.338 1.041 -10.706 1.00 96.94 92 LEU A N 1
ATOM 690 C CA . LEU A 1 92 ? 0.203 1.409 -11.562 1.00 96.94 92 LEU A CA 1
ATOM 691 C C . LEU A 1 92 ? 0.089 2.911 -11.881 1.00 96.94 92 LEU A C 1
ATOM 693 O O . LEU A 1 92 ? 0.695 3.765 -11.222 1.00 96.94 92 LEU A O 1
ATOM 697 N N . GLY A 1 93 ? -0.750 3.246 -12.867 1.00 93.88 93 GLY A N 1
ATOM 698 C CA . GLY A 1 93 ? -1.135 4.623 -13.186 1.00 93.88 93 GLY A CA 1
ATOM 699 C C . GLY A 1 93 ? -1.285 4.920 -14.682 1.00 93.88 93 GLY A C 1
ATOM 700 O O . GLY A 1 93 ? -1.356 4.035 -15.532 1.00 93.88 93 GLY A O 1
ATOM 701 N N . ALA A 1 94 ? -1.321 6.212 -15.022 1.00 92.06 94 ALA A N 1
ATOM 702 C CA . ALA A 1 94 ? -1.481 6.643 -16.409 1.00 92.06 94 ALA A CA 1
ATOM 703 C C . ALA A 1 94 ? -0.335 6.120 -17.311 1.00 92.06 94 ALA A C 1
ATOM 705 O O . ALA A 1 94 ? 0.831 6.194 -16.898 1.00 92.06 94 ALA A O 1
ATOM 706 N N . PRO A 1 95 ? -0.641 5.648 -18.538 1.00 88.12 95 PRO A N 1
ATOM 707 C CA . PRO A 1 95 ? 0.372 5.258 -19.517 1.00 88.12 95 PRO A CA 1
ATOM 708 C C . PRO A 1 95 ? 1.433 6.338 -19.739 1.00 88.12 95 PRO A C 1
ATOM 710 O O . PRO A 1 95 ? 1.126 7.531 -19.767 1.00 88.12 95 PRO A O 1
ATOM 713 N N . GLY A 1 96 ? 2.691 5.916 -19.849 1.00 85.56 96 GLY A N 1
ATOM 714 C CA . GLY A 1 96 ? 3.864 6.782 -19.978 1.00 85.56 96 GLY A CA 1
ATOM 715 C C . GLY A 1 96 ? 4.315 7.446 -18.671 1.00 85.56 96 GLY A C 1
ATOM 716 O O . GLY A 1 96 ? 5.298 8.183 -18.671 1.00 85.56 96 GLY A O 1
ATOM 717 N N . ARG A 1 97 ? 3.610 7.221 -17.552 1.00 88.38 97 ARG A N 1
ATOM 718 C CA . ARG A 1 97 ? 3.960 7.784 -16.231 1.00 88.38 97 ARG A CA 1
ATOM 719 C C . ARG A 1 97 ? 4.092 6.736 -15.132 1.00 88.38 97 ARG A C 1
ATOM 721 O O . ARG A 1 97 ? 4.772 7.003 -14.141 1.00 88.38 97 ARG A O 1
ATOM 728 N N . ARG A 1 98 ? 3.411 5.597 -15.266 1.00 94.88 98 ARG A N 1
ATOM 729 C CA . ARG A 1 98 ? 3.429 4.521 -14.270 1.00 94.88 98 ARG A CA 1
ATOM 730 C C . ARG A 1 98 ? 4.778 3.803 -14.246 1.00 94.88 98 ARG A C 1
ATOM 732 O O . ARG A 1 98 ? 5.470 3.744 -15.260 1.00 94.88 98 ARG A O 1
ATOM 739 N N . ALA A 1 99 ? 5.157 3.272 -13.085 1.00 96.56 99 ALA A N 1
ATOM 740 C CA . ALA A 1 99 ? 6.412 2.539 -12.957 1.00 96.56 99 ALA A CA 1
ATOM 741 C C . ALA A 1 99 ? 6.405 1.255 -13.798 1.00 96.56 99 ALA A C 1
ATOM 743 O O . ALA A 1 99 ? 7.450 0.919 -14.336 1.00 96.56 99 ALA A O 1
ATOM 744 N N . ASP A 1 100 ? 5.238 0.627 -14.010 1.00 96.88 100 ASP A N 1
ATOM 745 C CA . ASP A 1 100 ? 5.134 -0.570 -14.855 1.00 96.88 100 ASP A CA 1
ATOM 746 C C . ASP A 1 100 ? 5.695 -0.343 -16.273 1.00 96.88 100 ASP A C 1
ATOM 748 O O . ASP A 1 100 ? 6.363 -1.217 -16.813 1.00 96.88 100 ASP A O 1
ATOM 752 N N . ASP A 1 101 ? 5.465 0.837 -16.867 1.00 94.94 101 ASP A N 1
ATOM 753 C CA . ASP A 1 101 ? 5.998 1.169 -18.199 1.00 94.94 101 ASP A CA 1
ATOM 754 C C . ASP A 1 101 ? 7.512 1.388 -18.163 1.00 94.94 101 ASP A C 1
ATOM 756 O O . ASP A 1 101 ? 8.207 1.064 -19.120 1.00 94.94 101 ASP A O 1
ATOM 760 N N . ARG A 1 102 ? 8.029 1.944 -17.059 1.00 94.00 102 ARG A N 1
ATOM 761 C CA . ARG A 1 102 ? 9.466 2.188 -16.886 1.00 94.00 102 ARG A CA 1
ATOM 762 C C . ARG A 1 102 ? 10.230 0.881 -16.700 1.00 94.00 102 ARG A C 1
ATOM 764 O O . ARG A 1 102 ? 11.242 0.709 -17.359 1.00 94.00 102 ARG A O 1
ATOM 771 N N . TYR A 1 103 ? 9.724 -0.019 -15.860 1.00 95.00 103 TYR A N 1
ATOM 772 C CA . TYR A 1 103 ? 10.332 -1.331 -15.604 1.00 95.00 103 TYR A CA 1
ATOM 773 C C . TYR A 1 103 ? 10.240 -2.272 -16.812 1.00 95.00 103 TYR A C 1
ATOM 775 O O . TYR A 1 103 ? 10.969 -3.244 -16.914 1.00 95.00 103 TYR A O 1
ATOM 783 N N . ALA A 1 104 ? 9.312 -2.023 -17.739 1.00 92.38 104 ALA A N 1
ATOM 784 C CA . ALA A 1 104 ? 9.233 -2.784 -18.983 1.00 92.38 104 ALA A CA 1
ATOM 785 C C . ALA A 1 104 ? 10.148 -2.228 -20.090 1.00 92.38 104 ALA A C 1
ATOM 787 O O . ALA A 1 104 ? 10.313 -2.881 -21.118 1.00 92.38 104 ALA A O 1
ATOM 788 N N . ALA A 1 105 ? 10.695 -1.017 -19.929 1.00 93.50 105 ALA A N 1
ATOM 789 C CA . ALA A 1 105 ? 11.296 -0.264 -21.029 1.00 93.50 105 ALA A CA 1
ATOM 790 C C . ALA A 1 105 ? 12.595 -0.881 -21.572 1.00 93.50 105 ALA A C 1
ATOM 792 O O . ALA A 1 105 ? 12.900 -0.697 -22.750 1.00 93.50 105 ALA A O 1
ATOM 793 N N . ASP A 1 106 ? 13.351 -1.591 -20.736 1.00 93.69 106 ASP A N 1
ATOM 794 C CA . ASP A 1 106 ? 14.601 -2.265 -21.105 1.00 93.69 106 ASP A CA 1
ATOM 795 C C . ASP A 1 106 ? 14.433 -3.777 -21.346 1.00 93.69 106 ASP A C 1
ATOM 797 O O . ASP A 1 106 ? 15.398 -4.456 -21.698 1.00 93.69 106 ASP A O 1
ATOM 801 N N . GLY A 1 107 ? 13.208 -4.297 -21.209 1.00 93.31 107 GLY A N 1
ATOM 802 C CA . GLY A 1 107 ? 12.902 -5.719 -21.342 1.00 93.31 107 GLY A CA 1
ATOM 803 C C . GLY A 1 107 ? 13.271 -6.579 -20.126 1.00 93.31 107 GLY A C 1
ATOM 804 O O . GLY A 1 107 ? 13.085 -7.794 -20.196 1.00 93.31 107 GLY A O 1
ATOM 805 N N . ASP A 1 108 ? 13.744 -5.999 -19.016 1.00 93.19 108 ASP A N 1
ATOM 806 C CA . ASP A 1 108 ? 14.034 -6.711 -17.766 1.00 93.19 108 ASP A CA 1
ATOM 807 C C . ASP A 1 108 ? 13.217 -6.143 -16.592 1.00 93.19 108 ASP A C 1
ATOM 809 O O . ASP A 1 108 ? 13.672 -5.236 -15.907 1.00 93.19 108 ASP A O 1
ATOM 813 N N . PRO A 1 109 ? 12.051 -6.728 -16.256 1.00 94.06 109 PRO A N 1
ATOM 814 C CA . PRO A 1 109 ? 11.205 -6.243 -15.165 1.00 94.06 109 PRO A CA 1
ATOM 815 C C . PRO A 1 109 ? 11.714 -6.668 -13.769 1.00 94.06 109 PRO A C 1
ATOM 817 O O . PRO A 1 109 ? 10.932 -7.016 -12.870 1.00 94.06 109 PRO A O 1
ATOM 820 N N . SER A 1 110 ? 13.033 -6.705 -13.569 1.00 93.75 110 SER A N 1
ATOM 821 C CA . SER A 1 110 ? 13.676 -7.177 -12.341 1.00 93.75 110 SER A CA 1
ATOM 822 C C . SER A 1 110 ? 13.395 -6.292 -11.126 1.00 93.75 110 SER A C 1
ATOM 824 O O . SER A 1 110 ? 13.485 -6.768 -9.985 1.00 93.75 110 SER A O 1
ATOM 826 N N . GLU A 1 111 ? 12.971 -5.048 -11.334 1.00 96.06 111 GLU A N 1
ATOM 827 C CA . GLU A 1 111 ? 12.642 -4.094 -10.280 1.00 96.06 111 GLU A CA 1
ATOM 828 C C . GLU A 1 111 ? 11.484 -4.577 -9.409 1.00 96.06 111 GLU A C 1
ATOM 830 O O . GLU A 1 111 ? 11.506 -4.342 -8.202 1.00 96.06 111 GLU A O 1
ATOM 835 N N . TYR A 1 112 ? 10.529 -5.355 -9.938 1.00 97.19 112 TYR A N 1
ATOM 836 C CA . TYR A 1 112 ? 9.477 -5.950 -9.099 1.00 97.19 112 TYR A CA 1
ATOM 837 C C . TYR A 1 112 ? 10.051 -6.895 -8.032 1.00 97.19 112 TYR A C 1
ATOM 839 O O . TYR A 1 112 ? 9.557 -6.930 -6.901 1.00 97.19 112 TYR A O 1
ATOM 847 N N . ARG A 1 113 ? 11.129 -7.631 -8.351 1.00 95.38 113 ARG A N 1
ATOM 848 C CA . ARG A 1 113 ? 11.860 -8.431 -7.351 1.00 95.38 113 ARG A CA 1
ATOM 849 C C . ARG A 1 113 ? 12.580 -7.523 -6.360 1.00 95.38 113 ARG A C 1
ATOM 851 O O . ARG A 1 113 ? 12.638 -7.853 -5.178 1.00 95.38 113 ARG A O 1
ATOM 858 N N . GLY A 1 114 ? 13.116 -6.398 -6.834 1.00 95.44 114 GLY A N 1
ATOM 859 C CA . GLY A 1 114 ? 13.707 -5.349 -6.004 1.00 95.44 114 GLY A CA 1
ATOM 860 C C . GLY A 1 114 ? 12.729 -4.822 -4.953 1.00 95.44 114 GLY A C 1
ATOM 861 O O . GLY A 1 114 ? 13.059 -4.829 -3.769 1.00 95.44 114 GLY A O 1
ATOM 862 N N . LEU A 1 115 ? 11.499 -4.482 -5.353 1.00 97.44 115 LEU A N 1
ATOM 863 C CA . LEU A 1 115 ? 10.435 -4.026 -4.450 1.00 97.44 115 LEU A CA 1
ATOM 864 C C . LEU A 1 115 ? 10.126 -5.061 -3.358 1.00 97.44 115 LEU A C 1
ATOM 866 O O . LEU A 1 115 ? 10.090 -4.726 -2.173 1.00 97.44 115 LEU A O 1
ATOM 870 N N . ALA A 1 116 ? 9.955 -6.329 -3.740 1.00 95.50 116 ALA A N 1
ATOM 871 C CA . ALA A 1 116 ? 9.686 -7.402 -2.784 1.00 95.50 116 ALA A CA 1
ATOM 872 C C . ALA A 1 116 ? 10.857 -7.620 -1.810 1.00 95.50 116 ALA A C 1
ATOM 874 O O . ALA A 1 116 ? 10.650 -7.710 -0.600 1.00 95.50 116 ALA A O 1
ATOM 875 N N . LYS A 1 117 ? 12.099 -7.642 -2.314 1.00 94.88 117 LYS A N 1
ATOM 876 C CA . LYS A 1 117 ? 13.312 -7.755 -1.482 1.00 94.88 117 LYS A CA 1
ATOM 877 C C . LYS A 1 117 ? 13.484 -6.566 -0.537 1.00 94.88 117 LYS A C 1
ATOM 879 O O . LYS A 1 117 ? 13.976 -6.745 0.571 1.00 94.88 117 LYS A O 1
ATOM 884 N N . ALA A 1 118 ? 13.054 -5.378 -0.953 1.00 95.44 118 ALA A N 1
ATOM 885 C CA . ALA A 1 118 ? 13.068 -4.167 -0.139 1.00 95.44 118 ALA A CA 1
ATOM 886 C C . ALA A 1 118 ? 11.950 -4.125 0.925 1.00 95.44 118 ALA A C 1
ATOM 888 O O . ALA A 1 118 ? 11.865 -3.161 1.683 1.00 95.44 118 ALA A O 1
ATOM 889 N N .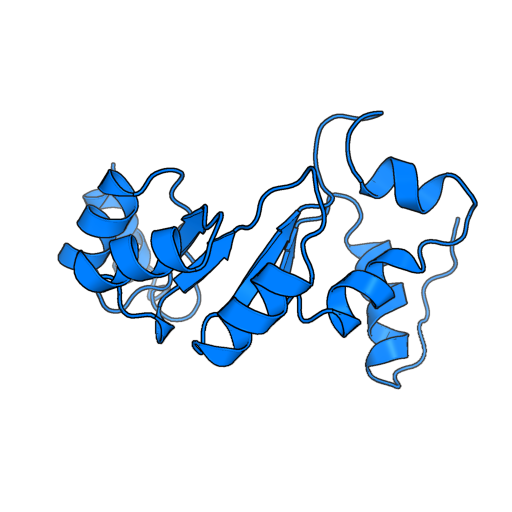 GLY A 1 119 ? 11.105 -5.159 1.011 1.00 95.25 119 GLY A N 1
ATOM 890 C CA . GLY A 1 119 ? 10.109 -5.313 2.072 1.00 95.25 119 GLY A CA 1
ATOM 891 C C . GLY A 1 119 ? 8.711 -4.797 1.733 1.00 95.25 119 GLY A C 1
ATOM 892 O O . GLY A 1 119 ? 7.868 -4.734 2.631 1.00 95.25 119 GLY A O 1
ATOM 893 N N . VAL A 1 120 ? 8.432 -4.454 0.469 1.00 98.00 120 VAL A N 1
ATOM 894 C CA . VAL A 1 120 ? 7.062 -4.169 0.016 1.00 98.00 120 VAL A CA 1
ATOM 895 C C . VAL A 1 120 ? 6.226 -5.444 0.132 1.00 98.00 120 VAL A C 1
ATOM 897 O O . VAL A 1 120 ? 6.541 -6.461 -0.481 1.00 98.00 120 VAL A O 1
ATOM 900 N N . ALA A 1 121 ? 5.147 -5.387 0.911 1.00 97.00 121 ALA A N 1
ATOM 901 C CA . ALA A 1 121 ? 4.256 -6.520 1.147 1.00 97.00 121 ALA A CA 1
ATOM 902 C C . ALA A 1 121 ? 3.197 -6.669 0.045 1.00 97.00 121 ALA A C 1
ATOM 904 O O . ALA A 1 121 ? 2.809 -7.783 -0.302 1.00 97.00 121 ALA A O 1
ATOM 905 N N . VAL A 1 122 ? 2.732 -5.549 -0.518 1.00 98.00 122 VAL A N 1
ATOM 906 C CA . VAL A 1 122 ? 1.734 -5.525 -1.596 1.00 98.00 122 VAL A CA 1
ATOM 907 C C . VAL A 1 122 ? 2.178 -4.560 -2.693 1.00 98.00 122 VAL A C 1
ATOM 909 O O . VAL A 1 122 ? 2.449 -3.390 -2.427 1.00 98.00 122 VAL A O 1
ATOM 912 N N . ILE A 1 123 ? 2.210 -5.039 -3.938 1.00 98.38 123 ILE A N 1
ATOM 913 C CA . ILE A 1 123 ? 2.486 -4.219 -5.123 1.00 98.38 123 ILE A CA 1
ATOM 914 C C . ILE A 1 123 ? 1.161 -3.936 -5.839 1.00 98.38 123 ILE A C 1
ATOM 916 O O . ILE A 1 123 ? 0.513 -4.852 -6.345 1.00 98.38 123 ILE A O 1
ATOM 920 N N . GLY A 1 124 ? 0.744 -2.670 -5.880 1.00 97.94 124 GLY A N 1
ATOM 921 C CA . GLY A 1 124 ? -0.398 -2.229 -6.685 1.00 97.94 124 GLY A CA 1
ATOM 922 C C . GLY A 1 124 ? 0.034 -1.966 -8.127 1.00 97.94 124 GLY A C 1
ATOM 923 O O . GLY A 1 124 ? 0.643 -0.937 -8.389 1.00 97.94 124 GLY A O 1
ATOM 924 N N . THR A 1 125 ? -0.294 -2.855 -9.060 1.00 98.06 125 THR A N 1
ATOM 925 C CA . THR A 1 125 ? 0.232 -2.847 -10.441 1.00 98.06 125 THR A CA 1
ATOM 926 C C . THR A 1 125 ? -0.884 -2.975 -11.484 1.00 98.06 125 THR A C 1
ATOM 928 O O . THR A 1 125 ? -1.890 -3.641 -11.229 1.00 98.06 125 THR A O 1
ATOM 931 N N . ASP A 1 126 ? -0.682 -2.389 -12.669 1.00 96.94 126 ASP A N 1
ATOM 932 C CA . ASP A 1 126 ? -1.488 -2.632 -13.874 1.00 96.94 126 ASP A CA 1
ATOM 933 C C . ASP A 1 126 ? -0.937 -3.814 -14.707 1.00 96.94 126 ASP A C 1
ATOM 935 O O . ASP A 1 126 ? -1.570 -4.258 -15.667 1.00 96.94 126 ASP A O 1
ATOM 939 N N . ALA A 1 127 ? 0.213 -4.381 -14.320 1.00 95.62 127 ALA A N 1
ATOM 940 C CA . ALA A 1 127 ? 0.877 -5.525 -14.949 1.00 95.62 127 ALA A CA 1
ATOM 941 C C . ALA A 1 127 ? 0.929 -6.785 -14.042 1.00 95.62 127 ALA A C 1
ATOM 943 O O . ALA A 1 127 ? 1.986 -7.408 -13.888 1.00 95.62 127 ALA A O 1
ATOM 944 N N . PRO A 1 128 ? -0.198 -7.256 -13.460 1.00 96.12 128 PRO A N 1
ATOM 945 C CA . PRO A 1 128 ? -0.188 -8.294 -12.420 1.00 96.12 128 PRO A CA 1
ATOM 946 C C . PRO A 1 128 ? 0.394 -9.647 -12.863 1.00 96.12 128 PRO A C 1
ATOM 948 O O . PRO A 1 128 ? 0.919 -10.391 -12.034 1.00 96.12 128 PRO A O 1
ATOM 951 N N . LYS A 1 129 ? 0.333 -9.989 -14.158 1.00 95.06 129 LYS A N 1
ATOM 952 C CA . LYS A 1 129 ? 0.924 -11.234 -14.687 1.00 95.06 129 LYS A CA 1
ATOM 953 C C . LYS A 1 129 ? 2.454 -11.200 -14.678 1.00 95.06 129 LYS A C 1
ATOM 955 O O . LYS A 1 129 ? 3.066 -12.193 -14.291 1.00 95.06 129 LYS A O 1
ATOM 960 N N . VAL A 1 130 ? 3.043 -10.057 -15.038 1.00 94.38 130 VAL A N 1
ATOM 961 C CA . VAL A 1 130 ? 4.497 -9.840 -15.016 1.00 94.38 130 VAL A CA 1
ATOM 962 C C . VAL A 1 130 ? 4.994 -9.877 -13.575 1.00 94.38 130 VAL A C 1
ATOM 964 O O . VAL A 1 130 ? 5.918 -10.622 -13.262 1.00 94.38 130 VAL A O 1
ATOM 967 N N . VAL A 1 131 ? 4.311 -9.173 -12.665 1.00 95.94 131 VAL A N 1
ATOM 968 C CA . VAL A 1 131 ? 4.652 -9.205 -11.234 1.00 95.94 131 VAL A CA 1
ATOM 969 C C . VAL A 1 131 ? 4.594 -10.628 -10.683 1.00 95.94 131 VAL A C 1
ATOM 971 O O . VAL A 1 131 ? 5.540 -11.072 -10.039 1.00 95.94 131 VAL A O 1
ATOM 974 N N . ARG A 1 132 ? 3.534 -11.393 -10.980 1.00 94.56 132 ARG A N 1
ATOM 975 C CA . ARG A 1 132 ? 3.439 -12.800 -10.557 1.00 94.56 132 ARG A CA 1
ATOM 976 C C . ARG A 1 132 ? 4.629 -13.632 -11.045 1.00 94.56 132 ARG A C 1
ATOM 978 O O . ARG A 1 132 ? 5.139 -14.437 -10.271 1.00 94.56 132 ARG A O 1
ATOM 985 N N . ALA A 1 133 ? 5.041 -13.463 -12.300 1.00 91.38 133 ALA A N 1
ATOM 986 C CA . ALA A 1 133 ? 6.185 -14.170 -12.874 1.00 91.38 133 ALA A CA 1
ATOM 987 C C . ALA A 1 133 ? 7.475 -13.871 -12.099 1.00 91.38 133 ALA A C 1
ATOM 989 O O . ALA A 1 133 ? 8.155 -14.786 -11.641 1.00 91.38 133 ALA A O 1
ATOM 990 N N . MET A 1 134 ? 7.744 -12.585 -11.870 1.00 92.19 134 MET A N 1
ATOM 991 C CA . MET A 1 134 ? 8.939 -12.120 -11.168 1.00 92.19 134 MET A CA 1
ATOM 992 C C . MET A 1 134 ? 8.979 -12.572 -9.705 1.00 92.19 134 MET A C 1
ATOM 994 O O . MET A 1 134 ? 10.040 -12.916 -9.188 1.00 92.19 134 MET A O 1
ATOM 998 N N . LEU A 1 135 ? 7.831 -12.606 -9.023 1.00 91.31 135 LEU A N 1
ATOM 999 C CA . LEU A 1 135 ? 7.762 -13.026 -7.621 1.00 91.31 135 LEU A CA 1
ATOM 1000 C C . LEU A 1 135 ? 7.809 -14.548 -7.431 1.00 91.31 135 LEU A C 1
ATOM 1002 O O . LEU A 1 135 ? 8.271 -14.998 -6.383 1.00 91.31 135 LEU A O 1
ATOM 1006 N N . ALA A 1 136 ? 7.377 -15.344 -8.416 1.00 85.12 136 ALA A N 1
ATOM 1007 C CA . ALA A 1 136 ? 7.492 -16.804 -8.351 1.00 85.12 136 ALA A CA 1
ATOM 1008 C C . ALA A 1 136 ? 8.957 -17.230 -8.158 1.00 85.12 136 ALA A C 1
ATOM 1010 O O . ALA A 1 136 ? 9.255 -18.038 -7.280 1.00 85.12 136 ALA A O 1
ATOM 1011 N N . GLU A 1 137 ? 9.875 -16.592 -8.884 1.00 69.94 137 GLU A N 1
ATOM 1012 C CA . GLU A 1 137 ? 11.315 -16.840 -8.780 1.00 69.94 137 GLU A CA 1
ATOM 1013 C C . GLU A 1 137 ? 11.876 -16.488 -7.397 1.00 69.94 137 GLU A C 1
ATOM 1015 O O . GLU A 1 137 ? 12.689 -17.229 -6.847 1.00 69.94 137 GLU A O 1
ATOM 1020 N N . VAL A 1 138 ? 11.411 -15.385 -6.796 1.00 72.56 138 VAL A N 1
ATOM 1021 C CA . VAL A 1 138 ? 11.809 -14.972 -5.436 1.00 72.56 138 VAL A CA 1
ATOM 1022 C C . VAL A 1 138 ? 11.354 -15.995 -4.392 1.00 72.56 138 VAL A C 1
ATOM 1024 O O . VAL A 1 138 ? 12.064 -16.237 -3.420 1.00 72.56 138 VAL A O 1
ATOM 1027 N N . ALA A 1 139 ? 10.199 -16.626 -4.607 1.00 71.56 139 ALA A N 1
ATOM 1028 C CA . ALA A 1 139 ? 9.676 -17.688 -3.752 1.00 71.56 139 ALA A CA 1
ATOM 1029 C C . ALA A 1 139 ? 10.304 -19.072 -4.026 1.00 71.56 139 ALA A C 1
ATOM 1031 O O . ALA A 1 139 ? 9.898 -20.053 -3.404 1.00 71.56 139 ALA A O 1
ATOM 1032 N N . GLY A 1 140 ? 11.266 -19.176 -4.954 1.00 60.44 140 GLY A N 1
ATOM 1033 C CA . GLY A 1 140 ? 11.878 -20.447 -5.354 1.00 60.44 140 GLY A CA 1
ATOM 1034 C C . GLY A 1 140 ? 10.963 -21.345 -6.197 1.00 60.44 140 GLY A C 1
ATOM 1035 O O . GLY A 1 140 ? 11.233 -22.537 -6.330 1.00 60.44 140 GLY A O 1
ATOM 1036 N N . ALA A 1 141 ? 9.881 -20.797 -6.760 1.00 52.56 141 ALA A N 1
ATOM 1037 C CA . ALA A 1 141 ? 8.972 -21.501 -7.657 1.00 52.56 141 ALA A CA 1
ATOM 1038 C C . ALA A 1 141 ? 9.307 -21.171 -9.127 1.00 52.56 141 ALA A C 1
ATOM 1040 O O . ALA A 1 141 ? 9.503 -20.001 -9.460 1.00 52.56 141 ALA A O 1
ATOM 1041 N N . PRO A 1 142 ? 9.350 -22.160 -10.038 1.00 49.91 142 PRO A N 1
ATOM 1042 C CA . PRO A 1 142 ? 9.590 -21.885 -11.451 1.00 49.91 142 PRO A CA 1
ATOM 1043 C C . PRO A 1 142 ? 8.454 -21.032 -12.039 1.00 49.91 142 PRO A C 1
ATOM 1045 O O . PRO A 1 142 ? 7.273 -21.359 -11.891 1.00 49.91 142 PRO A O 1
ATOM 1048 N N . SER A 1 143 ? 8.807 -19.932 -12.710 1.00 56.12 143 SER A N 1
ATOM 1049 C CA . SER A 1 143 ? 7.859 -19.119 -13.477 1.00 56.12 143 SER A CA 1
ATOM 1050 C C . SER A 1 143 ? 7.548 -19.796 -14.816 1.00 56.12 143 SER A C 1
ATOM 1052 O O . SER A 1 143 ? 8.453 -20.212 -15.529 1.00 56.12 143 SER A O 1
ATOM 1054 N N . THR A 1 144 ? 6.264 -19.893 -15.173 1.00 57.41 144 THR A N 1
ATOM 1055 C CA . THR A 1 144 ? 5.795 -20.393 -16.483 1.00 57.41 144 THR A CA 1
ATOM 1056 C C . THR A 1 144 ? 5.350 -19.264 -17.416 1.00 57.41 144 THR A C 1
ATOM 1058 O O . THR A 1 144 ? 4.643 -19.511 -18.389 1.00 57.41 144 THR A O 1
ATOM 1061 N N . TYR A 1 145 ? 5.635 -18.012 -17.058 1.00 58.09 145 TYR A N 1
ATOM 1062 C CA . TYR A 1 145 ? 5.262 -16.844 -17.848 1.00 58.09 145 TYR A CA 1
ATOM 1063 C C . TYR A 1 145 ? 6.439 -16.442 -18.734 1.00 58.09 145 TYR A C 1
ATOM 1065 O O . TYR A 1 145 ? 7.497 -16.093 -18.215 1.00 58.09 145 TYR A O 1
ATOM 1073 N N . GLU A 1 146 ? 6.240 -16.481 -20.049 1.00 61.84 146 GLU A N 1
ATOM 1074 C CA . GLU A 1 146 ? 7.183 -15.927 -21.020 1.00 61.84 146 GLU A CA 1
ATOM 1075 C C . GLU A 1 146 ? 6.958 -14.415 -21.123 1.00 61.84 146 GLU A C 1
ATOM 1077 O O . GLU A 1 146 ? 5.820 -13.952 -21.259 1.00 61.84 146 GLU A O 1
ATOM 1082 N N . LEU A 1 147 ? 8.041 -13.644 -20.990 1.00 58.91 147 LEU A N 1
ATOM 1083 C CA . LEU A 1 147 ? 8.009 -12.204 -21.234 1.00 58.91 147 LEU A CA 1
ATOM 1084 C C . LEU A 1 147 ? 7.658 -11.966 -22.718 1.00 58.91 147 LEU A C 1
ATOM 1086 O O . LEU A 1 147 ? 8.149 -12.716 -23.563 1.00 58.91 147 LEU A O 1
ATOM 1090 N N . PRO A 1 148 ? 6.776 -10.997 -23.022 1.00 56.66 148 PRO A N 1
ATOM 1091 C CA . PRO A 1 148 ? 6.395 -10.672 -24.396 1.00 56.66 148 PRO A CA 1
ATOM 1092 C C . PRO A 1 148 ? 7.554 -10.104 -25.222 1.00 56.66 148 PRO A C 1
ATOM 1094 O O . PRO A 1 148 ? 8.470 -9.496 -24.624 1.00 56.66 148 PRO A O 1
#

Foldseek 3Di:
DLLVVVVVCVVVVNQPPDEAEDEDLVSLLVNCVNCVSHAYEYEDQAPVSVVVSVVSRRDQCRYAYEPEFADDDLPRLVVSVVVVHAYEYEQDDDPPRGVVCVCPVVPHVLVLVVCVVSRHPHYHYPCVLVSVQNVCVVVVHHRPDDRD